Protein AF-A0A0F6RJN7-F1 (afdb_monomer)

Secondary structure (DSSP, 8-state):
--EEE-SSSS-EEEEE-SSSEEEEEEEETTEEEEEEEEEHHHHHHHHTT-

pLDDT: mean 94.62, std 4.96, range [65.19, 98.12]

Foldseek 3Di:
DDWDQLDDPFQKIKDDPDDFKIWIFGDDPNDTDTPDIDTPVVVVVVSVVD

Structure (mmCIF, N/CA/C/O backbone):
data_AF-A0A0F6RJN7-F1
#
_entry.id   AF-A0A0F6RJN7-F1
#
loop_
_atom_site.group_PDB
_atom_site.id
_atom_site.type_symbol
_atom_site.label_atom_id
_atom_site.label_alt_id
_atom_site.label_comp_id
_atom_site.label_asym_id
_atom_site.label_entity_id
_atom_site.label_seq_id
_atom_site.pdbx_PDB_ins_code
_atom_site.Cartn_x
_atom_site.Cartn_y
_atom_site.Cartn_z
_atom_site.occupancy
_atom_site.B_iso_or_equiv
_atom_site.auth_seq_id
_atom_site.auth_comp_id
_atom_site.auth_asym_id
_atom_site.auth_atom_id
_atom_site.pdbx_PDB_model_num
ATOM 1 N N . MET A 1 1 ? 1.014 -14.539 -1.448 1.00 65.19 1 MET A N 1
ATOM 2 C CA . MET A 1 1 ? 0.814 -13.069 -1.451 1.00 65.19 1 MET A CA 1
ATOM 3 C C . MET A 1 1 ? 1.525 -12.486 -0.231 1.00 65.19 1 MET A C 1
ATOM 5 O O . MET A 1 1 ? 1.641 -13.201 0.754 1.00 65.19 1 MET A O 1
ATOM 9 N N . ARG A 1 2 ? 2.079 -11.266 -0.292 1.00 86.12 2 ARG A N 1
ATOM 10 C CA . ARG A 1 2 ? 2.714 -10.609 0.872 1.00 86.12 2 ARG A CA 1
ATOM 11 C C . ARG A 1 2 ? 1.948 -9.332 1.193 1.00 86.12 2 ARG A C 1
ATOM 13 O O . ARG A 1 2 ? 1.978 -8.428 0.363 1.00 86.12 2 ARG A O 1
ATOM 20 N N . PHE A 1 3 ? 1.313 -9.298 2.359 1.00 93.25 3 PHE A N 1
ATOM 21 C CA . PHE A 1 3 ? 0.694 -8.119 2.959 1.00 93.25 3 PHE A CA 1
ATOM 22 C C . PHE A 1 3 ? 1.517 -7.736 4.194 1.00 93.25 3 PHE A C 1
ATOM 24 O O . PHE A 1 3 ? 1.807 -8.608 5.012 1.00 93.25 3 PHE A O 1
ATOM 31 N N . LYS A 1 4 ? 1.981 -6.487 4.293 1.00 95.12 4 LYS A N 1
ATOM 32 C CA . LYS A 1 4 ? 2.820 -6.025 5.416 1.00 95.12 4 LYS A CA 1
ATOM 33 C C . LYS A 1 4 ? 2.525 -4.577 5.785 1.00 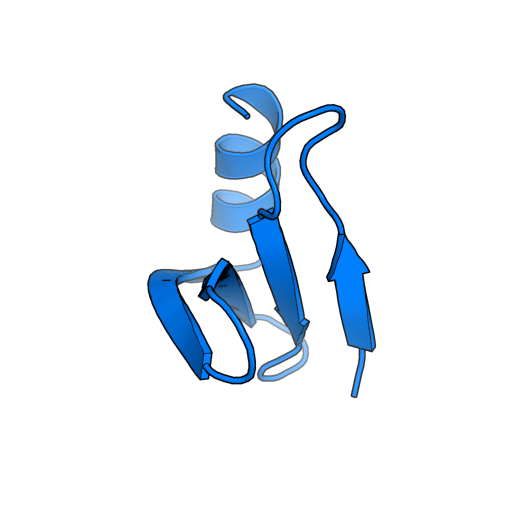95.12 4 LYS A C 1
ATOM 35 O O . LYS A 1 4 ? 2.286 -3.777 4.884 1.00 95.12 4 LYS A O 1
ATOM 40 N N . LYS A 1 5 ? 2.608 -4.237 7.076 1.00 96.06 5 LYS A N 1
ATOM 41 C CA . LYS A 1 5 ? 2.632 -2.838 7.530 1.00 96.06 5 LYS A CA 1
ATOM 42 C C . LYS A 1 5 ? 3.951 -2.205 7.081 1.00 96.06 5 LYS A C 1
ATOM 44 O O . LYS A 1 5 ? 4.996 -2.849 7.190 1.00 96.06 5 LYS A O 1
ATOM 49 N N . VAL A 1 6 ? 3.895 -0.998 6.527 1.00 95.75 6 VAL A N 1
ATOM 50 C CA . VAL A 1 6 ? 5.075 -0.307 5.971 1.00 95.75 6 VAL A CA 1
ATOM 51 C C . VAL A 1 6 ? 5.358 1.043 6.609 1.00 95.75 6 VAL A C 1
ATOM 53 O O . VAL A 1 6 ? 6.474 1.518 6.478 1.00 95.75 6 VAL A O 1
ATOM 56 N N . HIS A 1 7 ? 4.400 1.611 7.341 1.00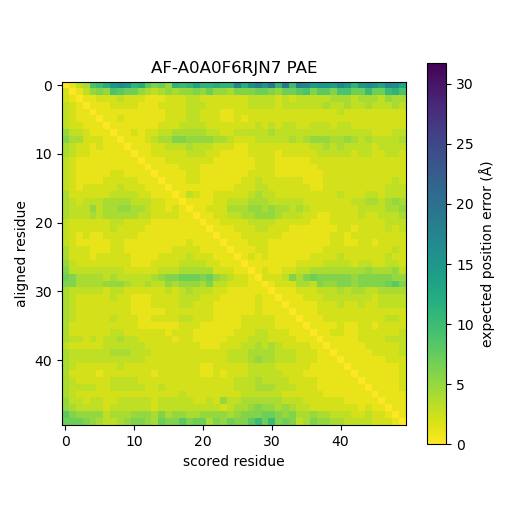 96.06 7 HIS A N 1
ATOM 57 C CA . HIS A 1 7 ? 4.593 2.845 8.094 1.00 96.06 7 HIS A CA 1
ATOM 58 C C . HIS A 1 7 ? 4.665 2.543 9.603 1.00 96.06 7 HIS A C 1
ATOM 60 O O . HIS A 1 7 ? 3.896 1.706 10.097 1.00 96.06 7 HIS A O 1
ATOM 66 N N . PRO A 1 8 ? 5.546 3.210 10.372 1.00 93.56 8 PRO A N 1
ATOM 67 C CA . PRO A 1 8 ? 5.725 2.925 11.795 1.00 93.56 8 PRO A CA 1
ATOM 68 C C . PRO A 1 8 ? 4.468 3.218 12.631 1.00 93.56 8 PRO A C 1
ATOM 70 O O . PRO A 1 8 ? 3.965 2.323 13.317 1.00 93.56 8 PRO A O 1
ATOM 73 N N . GLN A 1 9 ? 3.896 4.424 12.534 1.00 94.94 9 GLN A N 1
ATOM 74 C CA . GLN A 1 9 ? 2.708 4.799 13.318 1.00 94.94 9 GLN A CA 1
ATOM 75 C C . GLN A 1 9 ? 1.386 4.515 12.585 1.00 94.94 9 GLN A C 1
ATOM 77 O O . GLN A 1 9 ? 0.571 3.740 13.086 1.00 94.94 9 GLN A O 1
ATOM 82 N N . LEU A 1 10 ? 1.197 5.069 11.385 1.00 95.38 10 LEU A N 1
ATOM 83 C CA . LEU A 1 10 ? -0.045 4.964 10.614 1.00 95.38 10 LEU A CA 1
ATOM 84 C C . LEU A 1 10 ? -0.353 3.529 10.149 1.00 95.38 10 LEU A C 1
ATOM 86 O O . LEU A 1 10 ? 0.574 2.749 9.900 1.00 95.38 10 LEU A O 1
ATOM 90 N N . PRO A 1 11 ? -1.638 3.157 9.993 1.00 96.62 11 PRO A N 1
ATOM 91 C CA . PRO A 1 11 ? -2.050 1.841 9.513 1.00 96.62 11 PRO A CA 1
ATOM 92 C C . PRO A 1 11 ? -1.883 1.720 7.988 1.00 96.62 11 PRO A C 1
ATOM 94 O O . PRO A 1 11 ? -2.816 1.362 7.280 1.00 96.62 11 PRO A O 1
ATOM 97 N N . ILE A 1 12 ? -0.691 2.020 7.467 1.00 97.38 12 ILE A N 1
ATOM 98 C CA . ILE A 1 12 ? -0.366 1.911 6.041 1.00 97.38 12 ILE A CA 1
ATOM 99 C C . ILE A 1 12 ? 0.270 0.550 5.769 1.00 97.38 12 ILE A C 1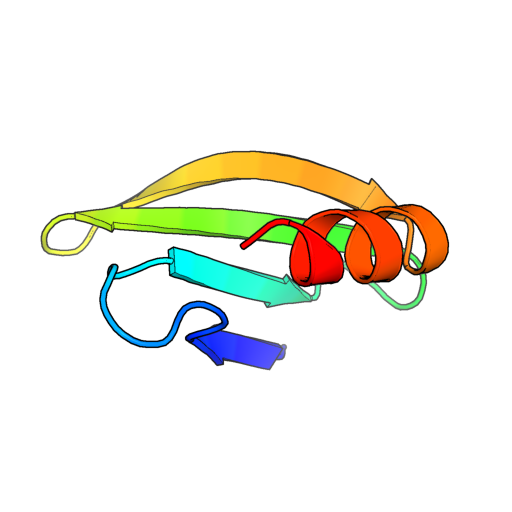
ATOM 101 O O . ILE A 1 12 ? 1.235 0.137 6.425 1.00 97.38 12 ILE A O 1
ATOM 105 N N . TYR A 1 13 ? -0.264 -0.132 4.764 1.00 97.31 13 TYR A N 1
ATOM 106 C CA . TYR A 1 13 ? 0.105 -1.478 4.371 1.00 97.31 13 TYR A CA 1
ATOM 107 C C . TYR A 1 13 ? 0.462 -1.553 2.891 1.00 97.31 13 TYR A C 1
ATOM 109 O O . TYR A 1 13 ? -0.023 -0.788 2.063 1.00 97.31 13 TYR A O 1
ATOM 117 N N . SER A 1 14 ? 1.296 -2.532 2.551 1.00 97.56 14 SER A N 1
ATOM 118 C CA . SER A 1 14 ? 1.635 -2.869 1.174 1.00 97.56 14 SER A CA 1
ATOM 119 C C . SER A 1 14 ? 1.216 -4.291 0.825 1.00 97.56 14 SER A C 1
ATOM 121 O O . SER A 1 14 ? 1.446 -5.215 1.611 1.00 97.56 14 SER A O 1
ATOM 123 N N . ALA A 1 15 ? 0.675 -4.473 -0.383 1.00 96.69 15 ALA A N 1
ATOM 124 C CA . ALA A 1 15 ? 0.363 -5.772 -0.973 1.00 96.69 15 ALA A CA 1
ATOM 125 C C . ALA A 1 15 ? 1.213 -6.067 -2.219 1.00 96.69 15 ALA A C 1
ATOM 127 O O . ALA A 1 15 ? 1.481 -5.202 -3.056 1.00 96.69 15 ALA A O 1
ATOM 128 N N . ARG A 1 16 ? 1.630 -7.333 -2.365 1.00 96.19 16 ARG A N 1
ATOM 129 C CA . ARG A 1 16 ? 2.228 -7.851 -3.608 1.00 96.19 16 ARG A CA 1
ATOM 130 C C . ARG A 1 16 ? 1.149 -8.117 -4.654 1.00 96.19 16 ARG A C 1
ATOM 132 O O . ARG A 1 16 ? 0.394 -9.066 -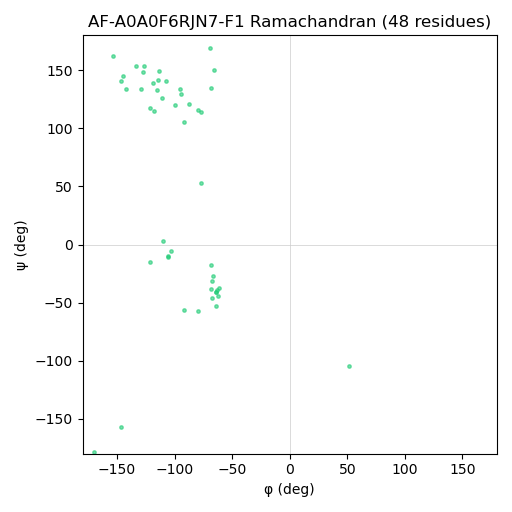4.465 1.00 96.19 16 ARG A O 1
ATOM 139 N N . ILE A 1 17 ? 1.161 -7.370 -5.759 1.00 94.94 17 ILE A N 1
ATOM 140 C CA . ILE A 1 17 ? 0.325 -7.680 -6.929 1.00 94.94 17 ILE A CA 1
ATOM 141 C C . ILE A 1 17 ? 0.994 -8.797 -7.736 1.00 94.94 17 ILE A C 1
ATOM 143 O O . ILE A 1 17 ? 0.430 -9.871 -7.914 1.00 94.94 17 ILE A O 1
ATOM 147 N N . ASN A 1 18 ? 2.240 -8.581 -8.165 1.00 94.50 18 ASN A N 1
ATOM 148 C CA . ASN A 1 18 ? 3.033 -9.568 -8.900 1.00 94.50 18 ASN A CA 1
ATOM 149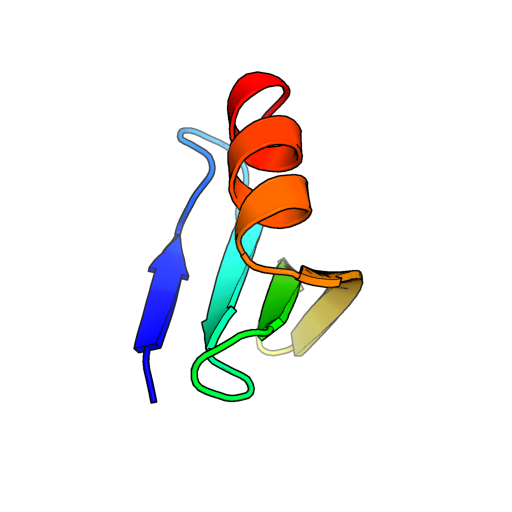 C C . ASN A 1 18 ? 4.530 -9.437 -8.543 1.00 94.50 18 ASN A C 1
ATOM 151 O O . ASN A 1 18 ? 4.873 -9.027 -7.431 1.00 94.50 18 ASN A O 1
ATOM 155 N N . ARG A 1 19 ? 5.448 -9.889 -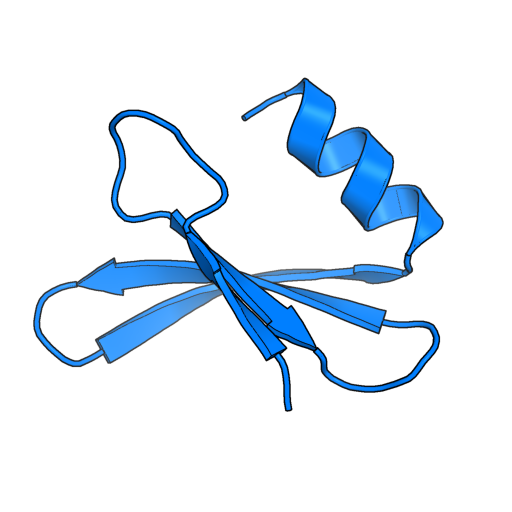9.406 1.00 92.50 19 ARG A N 1
ATOM 156 C CA . ARG A 1 19 ? 6.891 -9.731 -9.155 1.00 92.50 19 ARG A CA 1
ATOM 157 C C . ARG A 1 19 ? 7.342 -8.278 -9.227 1.00 92.50 19 ARG A C 1
ATOM 159 O O . ARG A 1 19 ? 8.141 -7.884 -8.385 1.00 92.50 19 ARG A O 1
ATOM 166 N N . ASP A 1 20 ? 6.781 -7.522 -10.154 1.00 95.31 20 ASP A N 1
ATOM 167 C CA . ASP A 1 20 ? 7.309 -6.228 -10.560 1.00 95.31 20 ASP A CA 1
ATOM 168 C C . ASP A 1 20 ? 6.466 -5.060 -10.014 1.00 95.31 20 ASP A C 1
ATOM 170 O O . ASP A 1 20 ? 6.932 -3.930 -10.050 1.00 95.31 20 ASP A O 1
ATOM 174 N N . TYR A 1 21 ? 5.279 -5.326 -9.448 1.00 96.12 21 TYR A N 1
ATOM 175 C CA . TYR A 1 21 ? 4.327 -4.321 -8.960 1.00 96.12 21 TYR A CA 1
ATOM 176 C C . TYR A 1 21 ? 3.867 -4.529 -7.513 1.00 96.12 21 TYR A C 1
ATOM 178 O O . TYR A 1 21 ? 3.688 -5.660 -7.026 1.00 96.12 21 TYR A O 1
ATOM 186 N N . ARG A 1 22 ? 3.590 -3.402 -6.850 1.00 96.94 22 ARG A N 1
ATOM 187 C CA . ARG A 1 22 ? 3.061 -3.292 -5.487 1.00 96.94 22 ARG A CA 1
ATOM 188 C C . ARG A 1 22 ? 1.911 -2.298 -5.412 1.00 96.94 22 ARG A C 1
ATOM 190 O O . ARG A 1 22 ? 1.846 -1.361 -6.195 1.00 96.94 22 ARG A O 1
ATOM 197 N N . ALA A 1 23 ? 1.042 -2.512 -4.431 1.00 97.75 23 ALA A N 1
ATOM 198 C CA . ALA A 1 23 ? 0.051 -1.539 -3.990 1.00 97.75 23 ALA A CA 1
ATOM 199 C C . ALA A 1 23 ? 0.378 -1.078 -2.566 1.00 97.75 23 ALA A C 1
ATOM 201 O O . ALA A 1 23 ? 0.919 -1.867 -1.777 1.00 97.75 23 ALA A O 1
ATOM 202 N N . VAL A 1 24 ? 0.039 0.169 -2.244 1.00 97.69 24 VAL A N 1
ATOM 203 C CA . VAL A 1 24 ? 0.107 0.748 -0.897 1.00 97.69 24 VAL A CA 1
ATOM 204 C C . VAL A 1 24 ? -1.235 1.396 -0.567 1.00 97.69 24 VAL A C 1
ATOM 206 O O . VAL A 1 24 ? -1.848 2.064 -1.403 1.00 97.69 24 VAL A O 1
ATOM 209 N N . GLY A 1 25 ? -1.724 1.124 0.637 1.00 97.62 25 GLY A N 1
ATOM 210 C CA . GLY A 1 25 ? -3.037 1.559 1.084 1.00 97.62 25 GLY A CA 1
ATOM 211 C C . GLY A 1 25 ? -3.113 1.694 2.594 1.00 97.62 25 GLY A C 1
ATOM 212 O O . GLY A 1 25 ? -2.278 1.152 3.321 1.00 97.62 25 GLY A O 1
ATOM 213 N N . GLN A 1 26 ? -4.117 2.423 3.058 1.00 97.38 26 GLN A N 1
ATOM 214 C CA . GLN A 1 26 ? -4.428 2.569 4.472 1.00 97.38 26 GLN A CA 1
ATOM 215 C C . GLN A 1 26 ? -5.500 1.554 4.864 1.00 97.38 26 GLN A C 1
ATOM 217 O O . GLN A 1 26 ? -6.477 1.377 4.141 1.00 97.38 26 GLN A O 1
ATOM 222 N N . LEU A 1 27 ? -5.295 0.866 5.984 1.00 96.88 27 LEU A N 1
ATOM 223 C CA . LEU A 1 27 ? -6.306 0.011 6.591 1.00 96.88 27 LEU A CA 1
ATOM 224 C C . LEU A 1 27 ? -7.173 0.858 7.527 1.00 96.88 27 LEU A C 1
ATOM 226 O O . LEU A 1 27 ? -6.658 1.438 8.486 1.00 96.88 27 LEU A O 1
ATOM 230 N N . GLU A 1 28 ? -8.468 0.889 7.246 1.00 95.81 28 GLU A N 1
ATOM 231 C CA . GLU A 1 28 ? -9.508 1.499 8.070 1.00 95.81 28 GLU A CA 1
ATOM 232 C C . GLU A 1 28 ? -10.521 0.411 8.420 1.00 95.81 28 GLU A C 1
ATOM 234 O O . GLU A 1 28 ? -11.111 -0.198 7.529 1.00 95.81 28 GLU A O 1
ATOM 239 N N . ASP A 1 29 ? -10.662 0.118 9.713 1.00 93.12 29 ASP A N 1
ATOM 240 C CA . ASP A 1 29 ? -11.435 -1.016 10.225 1.00 93.12 29 ASP A CA 1
ATOM 241 C C . ASP A 1 29 ? -11.049 -2.350 9.550 1.00 93.12 29 ASP A C 1
ATOM 243 O O . ASP A 1 29 ? -9.990 -2.914 9.842 1.00 93.12 29 ASP A O 1
ATOM 247 N N . ASP A 1 30 ? -11.883 -2.856 8.643 1.00 94.12 30 ASP A N 1
ATOM 248 C CA . ASP A 1 30 ? -11.681 -4.087 7.871 1.00 94.12 30 ASP A CA 1
ATOM 249 C C . ASP A 1 30 ? -11.420 -3.840 6.373 1.00 94.12 30 ASP A C 1
ATOM 251 O O . ASP A 1 30 ? -11.263 -4.783 5.592 1.00 94.12 30 ASP A O 1
ATOM 255 N N . THR A 1 31 ? -11.342 -2.573 5.971 1.00 96.06 31 THR A N 1
ATOM 256 C CA . THR A 1 31 ? -11.292 -2.142 4.579 1.00 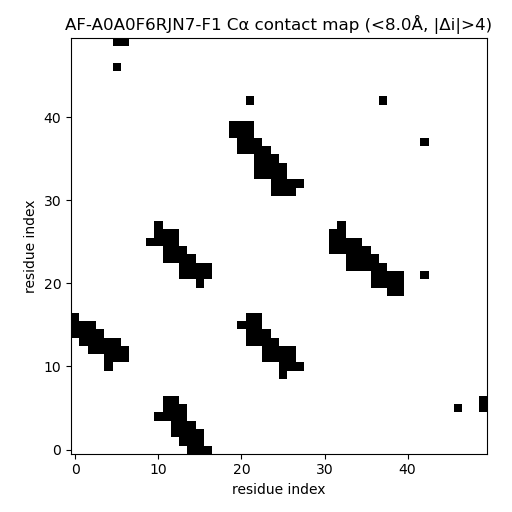96.06 31 THR A CA 1
ATOM 257 C C . THR A 1 31 ? -9.955 -1.476 4.271 1.00 96.06 31 THR A C 1
ATOM 259 O O . THR A 1 31 ? -9.468 -0.617 5.002 1.00 96.06 31 THR A O 1
ATOM 262 N N . VAL A 1 32 ? -9.331 -1.868 3.156 1.00 96.50 32 VAL A N 1
ATOM 263 C CA . VAL A 1 32 ? -8.098 -1.224 2.684 1.00 96.50 32 VAL A CA 1
ATOM 264 C C . VAL A 1 32 ? -8.421 -0.233 1.574 1.00 96.50 32 VAL A C 1
ATOM 266 O O . VAL A 1 32 ? -8.889 -0.624 0.50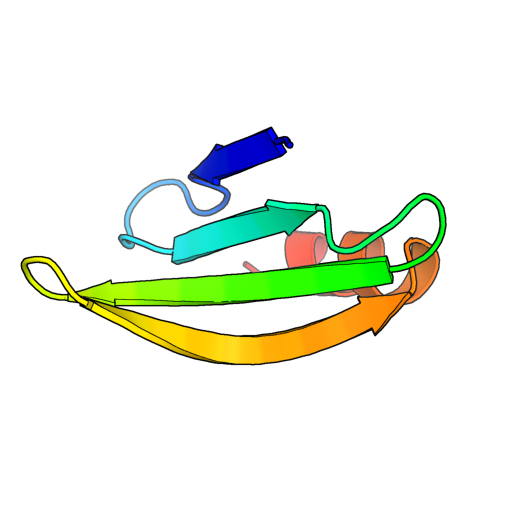3 1.00 96.50 32 VAL A O 1
ATOM 269 N N . ILE A 1 33 ? -8.094 1.036 1.805 1.00 97.19 33 ILE A N 1
ATOM 270 C CA . ILE A 1 33 ? -8.165 2.100 0.805 1.00 97.19 33 ILE A CA 1
ATOM 271 C C . ILE A 1 33 ? -6.802 2.200 0.119 1.00 97.19 33 ILE A C 1
ATOM 273 O O . ILE A 1 33 ? -5.824 2.687 0.690 1.00 97.19 33 ILE A O 1
ATOM 277 N N . TRP A 1 34 ? -6.726 1.707 -1.116 1.00 97.19 34 TRP A N 1
ATOM 278 C CA . TRP A 1 34 ? -5.516 1.773 -1.935 1.00 97.19 34 TRP A CA 1
ATOM 279 C C . TRP A 1 34 ? -5.382 3.155 -2.567 1.00 97.19 34 TRP A C 1
ATOM 281 O O . TRP A 1 34 ? -6.200 3.536 -3.401 1.00 97.19 34 TRP A O 1
ATOM 291 N N . PHE A 1 35 ? -4.335 3.889 -2.199 1.00 96.69 35 PHE A N 1
ATOM 292 C CA . PHE A 1 35 ? -4.053 5.215 -2.757 1.00 96.69 35 PHE A CA 1
ATOM 293 C C . PHE A 1 35 ? -2.881 5.206 -3.742 1.00 96.69 35 PHE A C 1
ATOM 295 O O . PHE A 1 35 ? -2.649 6.197 -4.430 1.00 96.69 35 PHE A O 1
ATOM 302 N N . TRP A 1 36 ? -2.134 4.101 -3.825 1.00 98.12 36 TRP A N 1
ATOM 303 C CA . TRP A 1 36 ? -0.981 3.998 -4.710 1.00 98.12 36 TRP A CA 1
ATOM 304 C C . TRP A 1 36 ? -0.787 2.583 -5.259 1.00 98.12 36 TRP A C 1
ATOM 306 O O . TRP A 1 36 ? -0.930 1.591 -4.538 1.00 98.12 36 TRP A O 1
ATOM 316 N N . VAL A 1 37 ? -0.407 2.498 -6.536 1.00 97.31 37 VAL A N 1
ATOM 317 C CA . VAL A 1 37 ? 0.033 1.277 -7.221 1.00 97.31 37 VAL A CA 1
ATOM 318 C C . VAL A 1 37 ? 1.173 1.639 -8.167 1.00 97.31 37 VAL A C 1
ATOM 320 O O . VAL A 1 37 ? 1.049 2.591 -8.932 1.00 97.31 37 VAL A O 1
ATOM 323 N N . GLY A 1 38 ? 2.252 0.861 -8.157 1.00 97.25 38 GLY A N 1
ATOM 324 C CA . GLY A 1 38 ? 3.402 1.114 -9.022 1.00 97.25 38 GLY A CA 1
ATOM 325 C C . GLY A 1 38 ? 4.415 -0.021 -9.028 1.00 97.25 38 GLY A C 1
ATOM 326 O O . GLY A 1 38 ? 4.213 -1.078 -8.415 1.00 97.25 38 GLY A O 1
ATOM 327 N N . SER A 1 39 ? 5.491 0.188 -9.777 1.00 97.44 39 SER A N 1
ATOM 328 C CA . SER A 1 39 ? 6.584 -0.766 -9.932 1.00 97.44 39 SER A CA 1
ATOM 329 C C . SER A 1 39 ? 7.400 -0.929 -8.647 1.00 97.44 39 SER A C 1
ATOM 331 O O . SER A 1 39 ? 7.269 -0.161 -7.695 1.00 97.44 39 SER A O 1
ATOM 333 N N . HIS A 1 40 ? 8.279 -1.931 -8.606 1.00 93.94 40 HIS A N 1
ATOM 334 C CA . HIS A 1 40 ? 9.158 -2.138 -7.457 1.00 93.94 40 HIS A CA 1
ATOM 335 C C . HIS A 1 40 ? 10.099 -0.950 -7.210 1.00 93.94 40 HIS A C 1
ATOM 337 O O . HIS A 1 40 ? 10.313 -0.600 -6.056 1.00 93.94 40 HIS A O 1
ATOM 343 N N . ALA A 1 41 ? 10.598 -0.314 -8.275 1.00 94.56 41 ALA A N 1
ATOM 344 C CA . ALA A 1 41 ? 11.478 0.847 -8.161 1.00 94.56 41 ALA A CA 1
ATOM 345 C C . ALA A 1 41 ? 10.739 2.064 -7.583 1.00 94.56 41 ALA A C 1
ATOM 347 O O . ALA A 1 41 ? 11.219 2.698 -6.649 1.00 94.56 41 ALA A O 1
ATOM 348 N N . GLU A 1 42 ? 9.534 2.352 -8.083 1.00 96.44 42 GLU A N 1
ATOM 349 C CA . GLU A 1 42 ? 8.711 3.449 -7.557 1.00 96.44 42 GLU A CA 1
ATOM 350 C C . GLU A 1 42 ? 8.231 3.161 -6.127 1.00 96.44 42 GLU A C 1
ATOM 352 O O . GLU A 1 42 ? 8.081 4.078 -5.326 1.00 96.44 42 GLU A O 1
ATOM 357 N N . TYR A 1 43 ? 8.016 1.885 -5.791 1.00 95.88 43 TYR A N 1
ATOM 358 C CA . TYR A 1 43 ? 7.666 1.463 -4.439 1.00 95.88 43 TYR A CA 1
ATOM 359 C C . TYR A 1 43 ? 8.775 1.786 -3.439 1.00 95.88 43 TYR A C 1
ATOM 361 O O . TYR A 1 43 ? 8.478 2.300 -2.364 1.00 95.88 43 TYR A O 1
ATOM 369 N N . ASP A 1 44 ? 10.033 1.511 -3.786 1.00 93.69 44 ASP A N 1
ATOM 370 C CA . ASP A 1 44 ? 11.160 1.801 -2.899 1.00 93.69 44 ASP A CA 1
ATOM 371 C C . ASP A 1 44 ? 11.289 3.319 -2.670 1.00 93.69 44 ASP A C 1
ATOM 373 O O . ASP A 1 44 ? 11.407 3.750 -1.526 1.00 93.69 44 ASP A O 1
ATOM 377 N N . MET A 1 45 ? 11.112 4.133 -3.719 1.00 95.38 45 MET A N 1
ATOM 378 C CA . MET A 1 45 ? 11.080 5.600 -3.603 1.00 95.38 45 MET A CA 1
ATOM 379 C C . MET A 1 45 ? 9.916 6.116 -2.746 1.00 95.38 45 MET A C 1
ATOM 381 O O . MET A 1 45 ? 10.080 7.069 -1.987 1.00 95.38 45 MET A O 1
ATOM 385 N N . LEU A 1 46 ? 8.729 5.509 -2.865 1.00 94.06 46 LEU A N 1
ATOM 386 C CA . LEU A 1 46 ? 7.569 5.869 -2.047 1.00 94.06 46 LEU A CA 1
ATOM 387 C C . LEU A 1 46 ? 7.825 5.576 -0.565 1.00 94.06 46 LEU A C 1
ATOM 389 O O . LEU A 1 46 ? 7.439 6.368 0.289 1.00 94.06 46 LEU A O 1
ATOM 393 N N . LEU A 1 47 ? 8.461 4.443 -0.254 1.00 91.62 47 LEU A N 1
ATOM 394 C CA . LEU A 1 47 ? 8.744 4.059 1.128 1.00 91.62 47 LEU A CA 1
ATOM 395 C C . LEU A 1 47 ? 9.738 4.988 1.826 1.00 91.62 47 LEU A C 1
ATOM 397 O O . LEU A 1 47 ? 9.673 5.103 3.040 1.00 91.62 47 LEU A O 1
ATOM 401 N N . GLU A 1 48 ? 10.641 5.644 1.100 1.00 92.94 48 GLU A N 1
ATOM 402 C CA . GLU A 1 48 ? 11.567 6.623 1.691 1.00 92.94 48 GLU A CA 1
ATOM 403 C C . GLU A 1 48 ? 10.859 7.894 2.187 1.00 92.94 48 GLU A C 1
ATOM 405 O O . GLU A 1 48 ? 11.425 8.654 2.972 1.00 92.94 48 GLU A O 1
ATOM 410 N N . GLN A 1 49 ? 9.627 8.133 1.733 1.00 89.56 49 GLN A N 1
ATOM 411 C CA . GLN A 1 49 ? 8.828 9.314 2.065 1.00 89.56 49 GLN A CA 1
ATOM 412 C C . GLN A 1 49 ? 7.727 9.029 3.101 1.00 89.56 49 GLN A C 1
ATOM 414 O O . GLN A 1 49 ? 7.034 9.962 3.512 1.00 89.56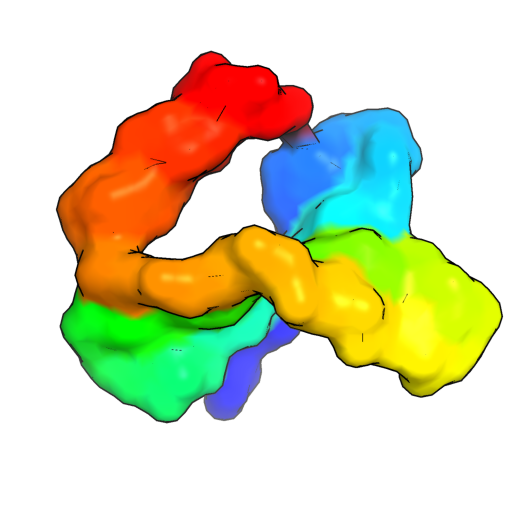 49 GLN A O 1
ATOM 419 N N . LEU A 1 50 ? 7.548 7.761 3.494 1.00 85.31 50 LEU A N 1
ATOM 420 C CA . LEU A 1 50 ? 6.546 7.270 4.452 1.00 85.31 50 LEU A CA 1
ATOM 421 C C . LEU A 1 50 ? 7.196 6.918 5.794 1.00 85.31 50 LEU A C 1
ATOM 423 O O . LEU A 1 50 ? 6.559 7.203 6.828 1.00 85.31 50 LEU A O 1
#

Nearest PDB structures (foldseek):
  8phb-assembly1_A  TM=7.534E-01  e=3.147E-01  Allochromatium vinosum
  1p9r-assembly1_A  TM=5.642E-01  e=1.529E+00  Vibrio cholerae
  8bbg-assembly1_E  TM=6.675E-01  e=3.256E+00  Homo sapiens
  3dxm-assembly1_C  TM=6.602E-01  e=3.256E+00  Bos taurus
  5zfr-assembly1_C-2  TM=5.386E-01  e=4.287E+00  Geobacter sulfurreducens PCA

Mean predicted aligned error: 2.56 Å

Sequence (50 aa):
MRFKKVHPQLPIYSARINRDYRAVGQLEDDTVIWFWVGSHAEYDMLLEQL

InterPro domains:
  IPR035093 Toxin-antitoxin system, RelE/ParE toxin domain superfamily [SSF143011] (11-40)
  IPR056925 ParE-like toxin domain [PF24732] (2-44)

Radius of gyration: 10.23 Å; Cα contacts (8 Å, |Δi|>4): 82; chains: 1; bounding box: 23×22×24 Å

Solvent-accessible surface area (backbone atoms only — not comparable to full-atom values): 2975 Å² total; per-residue (Å²): 131,53,77,45,78,73,32,91,82,58,60,30,32,35,38,49,77,55,94,56,34,36,36,36,24,40,57,52,98,94,46,72,52,72,80,44,73,44,41,55,70,56,47,55,60,51,58,78,77,91

Organism: NCBI:txid1641812